Protein AF-A0A7Y5KQT6-F1 (afdb_monomer_lite)

Foldseek 3Di:
DDPPQQWDWDQDPVQKIWIDGPPCPLQIAIGNDPVRRVVRSVVLVVLVVDPFRWDWDADPVQWIKTATPVDGPLIAIDNYSVRRRVRSVVSVVVVD

Structure (mmCIF, N/CA/C/O backbone):
data_AF-A0A7Y5KQT6-F1
#
_entry.id   AF-A0A7Y5KQT6-F1
#
loop_
_atom_site.group_PDB
_atom_site.id
_atom_site.type_symbol
_atom_site.label_atom_id
_atom_site.label_alt_id
_atom_site.label_comp_id
_atom_site.label_asym_id
_atom_site.label_entity_id
_atom_site.label_seq_id
_atom_site.pdbx_PDB_ins_code
_atom_site.Cartn_x
_atom_site.Cartn_y
_atom_site.Cartn_z
_atom_site.occupancy
_atom_site.B_iso_or_equiv
_atom_site.auth_seq_id
_atom_site.auth_comp_id
_atom_site.auth_asym_id
_atom_site.auth_atom_id
_at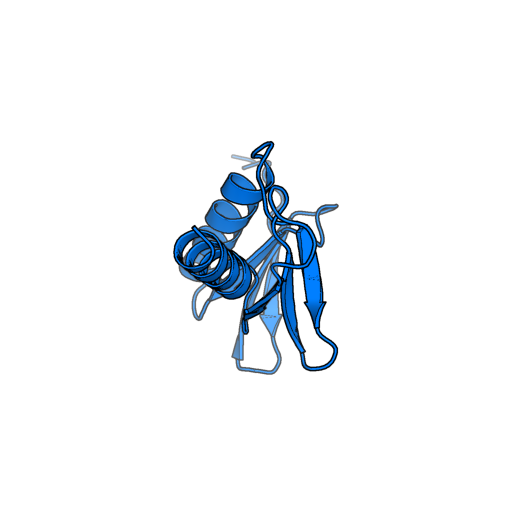om_site.pdbx_PDB_model_num
ATOM 1 N N . MET A 1 1 ? -13.341 24.251 12.909 1.00 37.94 1 MET A N 1
ATOM 2 C CA . MET A 1 1 ? -12.097 23.778 12.263 1.00 37.94 1 MET A CA 1
ATOM 3 C C . MET A 1 1 ? -12.462 22.670 11.278 1.00 37.94 1 MET A C 1
ATOM 5 O O . MET A 1 1 ? -12.803 21.586 11.722 1.00 37.94 1 MET A O 1
ATOM 9 N N . LYS A 1 2 ? -12.513 22.941 9.966 1.00 35.75 2 LYS A N 1
ATOM 10 C CA . LYS A 1 2 ? -12.758 21.906 8.944 1.00 35.75 2 LYS A CA 1
ATOM 11 C C . LYS A 1 2 ? -11.399 21.423 8.434 1.00 35.75 2 LYS A C 1
ATOM 13 O O . LYS A 1 2 ? -10.794 22.088 7.601 1.00 35.75 2 LYS A O 1
ATOM 18 N N . SER A 1 3 ? -10.887 20.314 8.961 1.00 42.34 3 SER A N 1
ATOM 19 C CA . SER A 1 3 ? -9.702 19.647 8.412 1.00 42.34 3 SER A CA 1
ATOM 20 C C . SER A 1 3 ? -10.068 19.021 7.058 1.00 42.34 3 SER A C 1
ATOM 22 O O . SER A 1 3 ? -10.595 17.917 6.966 1.00 42.34 3 SER A O 1
ATOM 24 N N . GLY A 1 4 ? -9.839 19.767 5.979 1.00 44.66 4 GLY A N 1
ATOM 25 C CA . GLY A 1 4 ? -10.221 19.422 4.606 1.00 44.66 4 GLY A CA 1
ATOM 26 C C . GLY A 1 4 ? -9.428 18.292 3.937 1.00 44.66 4 GLY A C 1
ATOM 27 O O . GLY A 1 4 ? -9.089 18.437 2.771 1.00 44.66 4 GLY A O 1
ATOM 28 N N . ARG A 1 5 ? -9.112 17.178 4.617 1.00 63.03 5 ARG A N 1
ATOM 29 C CA . ARG A 1 5 ? -8.394 16.046 3.981 1.00 63.03 5 ARG A CA 1
ATOM 30 C C . ARG A 1 5 ? -9.258 14.843 3.603 1.00 63.03 5 ARG A C 1
ATOM 32 O O . ARG A 1 5 ? -8.760 13.960 2.920 1.00 63.03 5 ARG A O 1
ATOM 39 N N . GLY A 1 6 ? -10.536 14.811 3.988 1.00 76.56 6 GLY A N 1
ATOM 40 C CA . GLY A 1 6 ? -11.514 13.858 3.437 1.00 76.56 6 GLY A CA 1
ATOM 41 C C . GLY A 1 6 ? -11.199 12.365 3.626 1.00 76.56 6 GLY A C 1
ATOM 42 O O . GLY A 1 6 ? -11.846 11.547 2.977 1.00 76.56 6 GLY A O 1
ATOM 43 N N . VAL A 1 7 ? -10.236 12.003 4.482 1.00 86.44 7 VAL A N 1
ATOM 44 C CA . VAL A 1 7 ? -9.854 10.611 4.759 1.00 86.44 7 VAL A CA 1
ATOM 45 C C . VAL A 1 7 ? -11.035 9.881 5.397 1.00 86.44 7 VAL A C 1
ATOM 47 O O . VAL A 1 7 ? -11.627 10.379 6.354 1.00 86.44 7 VAL A O 1
ATOM 50 N N . ARG A 1 8 ? -11.379 8.705 4.866 1.00 90.12 8 ARG A N 1
ATOM 51 C CA . ARG A 1 8 ? -12.414 7.826 5.429 1.00 90.12 8 ARG A CA 1
ATOM 52 C C . ARG A 1 8 ? -11.763 6.581 6.007 1.00 90.12 8 ARG A C 1
ATOM 54 O O . ARG A 1 8 ? -11.005 5.931 5.294 1.00 90.12 8 ARG A O 1
ATOM 61 N N . VAL A 1 9 ? -12.087 6.243 7.251 1.00 89.75 9 VAL A N 1
ATOM 62 C CA . VAL A 1 9 ? -11.659 4.996 7.899 1.00 89.75 9 VAL A CA 1
ATOM 63 C C . VAL A 1 9 ? -12.848 4.042 7.961 1.00 89.75 9 VAL A C 1
ATOM 65 O O . VAL A 1 9 ? -13.939 4.440 8.368 1.00 89.75 9 VAL A O 1
ATOM 68 N N . VAL A 1 10 ? -12.660 2.804 7.503 1.00 90.62 10 VAL A N 1
ATOM 69 C CA . VAL A 1 10 ? -13.712 1.781 7.415 1.00 90.62 10 VAL A CA 1
ATOM 70 C C . VAL A 1 10 ? -13.215 0.485 8.042 1.00 90.62 10 VAL A C 1
ATOM 72 O O . VAL A 1 10 ? -12.149 -0.009 7.675 1.00 90.62 10 VAL A O 1
ATOM 75 N N . ARG A 1 11 ? -14.001 -0.098 8.950 1.00 91.25 11 ARG A N 1
ATOM 76 C CA . ARG A 1 11 ? -13.720 -1.424 9.515 1.00 91.25 11 ARG A CA 1
ATOM 77 C C . ARG A 1 11 ? -13.931 -2.516 8.466 1.00 91.25 11 ARG A C 1
ATOM 79 O O . ARG A 1 11 ? -14.917 -2.475 7.738 1.00 91.25 11 ARG A O 1
ATOM 86 N N . GLN A 1 12 ? -12.972 -3.425 8.372 1.00 85.62 12 GLN A N 1
ATOM 87 C CA . GLN A 1 12 ? -12.953 -4.561 7.457 1.00 85.62 12 GLN A CA 1
ATOM 88 C C . GLN A 1 12 ? -13.431 -5.836 8.176 1.00 85.62 12 GLN A C 1
ATOM 90 O O . GLN A 1 12 ? -13.484 -5.881 9.410 1.00 85.62 12 GLN A O 1
ATOM 95 N N . ASP A 1 13 ? -13.765 -6.869 7.402 1.00 85.62 13 ASP A N 1
ATOM 96 C CA . ASP A 1 13 ? -14.295 -8.144 7.913 1.00 85.62 13 ASP A CA 1
ATOM 97 C C . ASP A 1 13 ? -13.258 -8.955 8.709 1.00 85.62 13 ASP A C 1
ATOM 99 O O . ASP A 1 13 ? -13.615 -9.746 9.578 1.00 85.62 13 ASP A O 1
ATOM 103 N N . ASP A 1 14 ? -11.968 -8.718 8.464 1.00 82.38 14 ASP A N 1
ATOM 104 C CA . ASP A 1 14 ? -10.840 -9.330 9.179 1.00 82.38 14 ASP A CA 1
ATOM 105 C C . ASP A 1 14 ? -10.516 -8.633 10.518 1.00 82.38 14 ASP A C 1
ATOM 107 O O . ASP A 1 14 ? -9.547 -8.981 11.193 1.00 82.38 14 ASP A O 1
ATOM 111 N N . GLY A 1 15 ? -11.314 -7.633 10.908 1.00 84.12 15 GLY A N 1
ATOM 112 C CA . GLY A 1 15 ? -11.111 -6.839 12.118 1.00 84.12 15 GLY A CA 1
ATOM 113 C C . GLY A 1 15 ? -10.108 -5.691 11.970 1.00 84.12 15 GLY A C 1
ATOM 114 O O . GLY A 1 15 ? -9.977 -4.901 12.910 1.00 84.12 15 GLY A O 1
ATOM 115 N N . LYS A 1 16 ? -9.445 -5.534 10.814 1.00 86.44 16 LYS A N 1
ATOM 116 C CA . LYS A 1 16 ? -8.578 -4.382 10.527 1.00 86.44 16 LYS A CA 1
ATOM 117 C C . LYS A 1 16 ? -9.411 -3.147 10.161 1.00 86.44 16 LYS A C 1
ATOM 119 O O . LYS A 1 16 ? -10.595 -3.205 9.824 1.00 86.44 16 LYS A O 1
ATOM 124 N N . LEU A 1 17 ? -8.785 -1.983 10.230 1.00 90.38 17 LEU A N 1
ATOM 125 C CA . LEU A 1 17 ? -9.303 -0.701 9.771 1.00 90.38 17 LEU A CA 1
ATOM 126 C C . LEU A 1 17 ? -8.576 -0.319 8.485 1.00 90.38 17 LEU A C 1
ATOM 128 O O . LEU A 1 17 ? -7.358 -0.432 8.418 1.00 90.38 17 LEU A O 1
ATOM 132 N N . ALA A 1 18 ? -9.315 0.152 7.482 1.00 89.88 18 ALA A N 1
ATOM 133 C CA . ALA A 1 18 ? -8.760 0.663 6.235 1.00 89.88 18 ALA A CA 1
ATOM 134 C C . ALA A 1 18 ? -9.037 2.167 6.105 1.00 89.88 18 ALA A C 1
ATOM 136 O O . ALA A 1 18 ? -10.196 2.586 6.046 1.00 89.88 18 ALA A O 1
ATOM 137 N N . ALA A 1 19 ? -7.986 2.982 6.029 1.00 91.50 19 ALA A N 1
ATOM 138 C CA . ALA A 1 19 ? -8.052 4.407 5.737 1.00 91.50 19 ALA A CA 1
ATOM 139 C C . ALA A 1 19 ? -7.894 4.647 4.229 1.00 91.50 19 ALA A C 1
ATOM 141 O O . ALA A 1 19 ? -6.979 4.121 3.602 1.00 91.50 19 ALA A O 1
ATOM 142 N N . ARG A 1 20 ? -8.779 5.453 3.635 1.00 90.75 20 ARG A N 1
ATOM 143 C CA . ARG A 1 20 ? -8.837 5.698 2.184 1.00 90.75 20 ARG A CA 1
ATOM 144 C C . ARG A 1 20 ? -8.931 7.182 1.858 1.00 90.75 20 ARG A C 1
ATOM 146 O O . ARG A 1 20 ? -9.594 7.941 2.573 1.00 90.75 20 ARG A O 1
ATOM 153 N N . LEU A 1 21 ? -8.340 7.574 0.728 1.00 86.94 21 LEU A N 1
ATOM 154 C CA . LEU A 1 21 ? -8.518 8.899 0.131 1.00 86.94 21 LEU A CA 1
ATOM 155 C C . LEU A 1 21 ? -9.595 8.866 -0.967 1.00 86.94 21 LEU A C 1
ATOM 157 O O . LEU A 1 21 ? -9.527 8.034 -1.875 1.00 86.94 21 LEU A O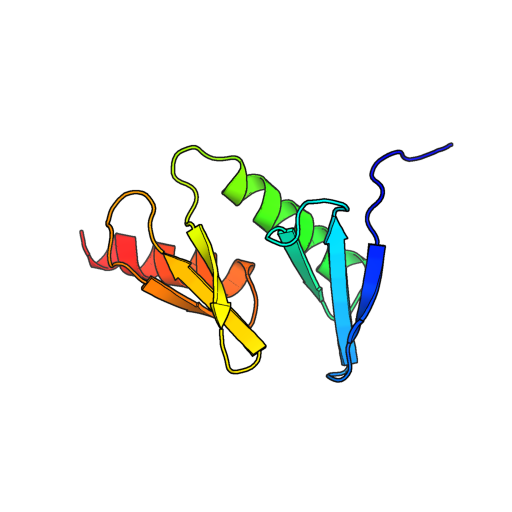 1
ATOM 161 N N . PRO A 1 22 ? -10.586 9.775 -0.936 1.00 81.62 22 PRO A N 1
ATOM 162 C CA . PRO A 1 22 ? -11.552 9.902 -2.019 1.00 81.62 22 PRO A CA 1
ATOM 163 C C . PRO A 1 22 ? -10.857 10.141 -3.367 1.00 81.62 22 PRO A C 1
ATOM 165 O O . PRO A 1 22 ? -9.998 11.013 -3.477 1.00 81.62 22 PRO A O 1
ATOM 168 N N . GLY A 1 23 ? -11.238 9.371 -4.390 1.00 82.12 23 GLY A N 1
ATOM 169 C CA . GLY A 1 23 ? -10.694 9.498 -5.749 1.00 82.12 23 GLY A CA 1
ATOM 170 C C . GLY A 1 23 ? -9.294 8.906 -5.959 1.00 82.12 23 GLY A C 1
ATOM 171 O O . GLY A 1 23 ? -8.746 9.072 -7.042 1.00 82.12 23 GLY A O 1
ATOM 172 N N . ARG A 1 24 ? -8.722 8.227 -4.954 1.00 82.94 24 ARG A N 1
ATOM 173 C CA . ARG A 1 24 ? -7.399 7.583 -5.012 1.00 82.94 24 ARG A CA 1
ATOM 174 C C . ARG A 1 24 ? -7.475 6.141 -4.486 1.00 82.94 24 ARG A C 1
ATOM 176 O O . ARG A 1 24 ? -7.054 5.893 -3.356 1.00 82.94 24 ARG A O 1
ATOM 183 N N . PRO A 1 25 ? -8.086 5.202 -5.234 1.00 81.94 25 PRO A N 1
ATOM 184 C CA . PRO A 1 25 ? -8.251 3.812 -4.796 1.00 81.94 25 PRO A CA 1
ATOM 185 C C . PRO A 1 25 ? -6.923 3.066 -4.586 1.00 81.94 25 PRO A C 1
ATOM 187 O O . PRO A 1 25 ? -6.897 2.087 -3.850 1.00 81.94 25 PRO A O 1
ATOM 190 N N . GLU A 1 26 ? -5.834 3.533 -5.199 1.00 81.12 26 GLU A N 1
ATOM 191 C CA . GLU A 1 26 ? -4.470 3.033 -5.011 1.00 81.12 26 GLU A CA 1
ATOM 192 C C . GLU A 1 26 ? -3.861 3.418 -3.648 1.00 81.12 26 GLU A C 1
ATOM 194 O O . GLU A 1 26 ? -2.898 2.801 -3.200 1.00 81.12 26 GLU A O 1
ATOM 199 N N . CYS A 1 27 ? -4.442 4.414 -2.969 1.00 85.12 27 CYS A N 1
ATOM 200 C CA . CYS A 1 27 ? -4.005 4.901 -1.664 1.00 85.12 27 CYS A CA 1
ATOM 201 C C . CYS A 1 27 ? -4.919 4.352 -0.564 1.00 85.12 27 CYS A C 1
ATOM 203 O O . CYS A 1 27 ? -5.953 4.948 -0.230 1.00 85.12 27 CYS A O 1
ATOM 205 N N . VAL A 1 28 ? -4.511 3.231 0.025 1.00 88.62 28 VAL A N 1
ATOM 206 C CA . VAL A 1 28 ? -5.171 2.629 1.186 1.00 88.62 28 VAL A CA 1
ATOM 207 C C . VAL A 1 28 ? -4.122 2.342 2.253 1.00 88.62 28 VAL A C 1
ATOM 209 O O . VAL A 1 28 ? -3.083 1.765 1.953 1.00 88.62 28 VAL A O 1
ATOM 212 N N . GLY A 1 29 ? -4.389 2.757 3.487 1.00 89.69 29 GLY A N 1
ATOM 213 C CA . GLY A 1 29 ? -3.623 2.337 4.659 1.00 89.69 29 GLY A CA 1
ATOM 214 C C . GLY A 1 29 ? -4.446 1.397 5.523 1.00 89.69 29 GLY A C 1
ATOM 215 O O . GLY A 1 29 ? -5.665 1.555 5.593 1.00 89.69 29 GLY A O 1
ATOM 216 N N . TYR A 1 30 ? -3.804 0.435 6.170 1.00 89.88 30 TYR A N 1
ATOM 217 C CA . TYR A 1 30 ? -4.424 -0.539 7.051 1.00 89.88 30 TYR A CA 1
ATOM 218 C C . TYR A 1 30 ? -3.876 -0.395 8.477 1.00 89.88 30 TYR A C 1
ATOM 220 O O . TYR A 1 30 ? -2.836 0.197 8.742 1.00 89.88 30 TYR A O 1
ATOM 228 N N . GLY A 1 31 ? -4.623 -0.874 9.457 1.00 89.81 31 GLY A N 1
ATOM 229 C CA . GLY A 1 31 ? -4.190 -0.797 10.845 1.00 89.81 31 GLY A CA 1
ATOM 230 C C . GLY A 1 31 ? -5.187 -1.448 11.773 1.00 89.81 31 GLY A C 1
ATOM 231 O O . GLY A 1 31 ? -6.313 -1.742 11.383 1.00 89.81 31 GLY A O 1
ATOM 232 N N . THR A 1 32 ? -4.790 -1.677 13.016 1.00 92.62 32 THR A N 1
ATOM 233 C CA . THR A 1 32 ? -5.723 -2.113 14.065 1.00 92.62 32 THR A CA 1
ATOM 234 C C . THR A 1 32 ? -6.378 -0.923 14.761 1.00 92.62 32 THR A C 1
ATOM 236 O O . THR A 1 32 ? -7.453 -1.048 15.347 1.00 92.62 32 THR A O 1
ATOM 239 N N . THR A 1 33 ? -5.768 0.258 14.630 1.00 92.88 33 THR A N 1
ATOM 240 C CA . THR A 1 33 ? -6.295 1.542 15.097 1.00 92.88 33 THR A CA 1
ATOM 241 C C . THR A 1 33 ? -6.440 2.548 13.953 1.00 92.88 33 THR A C 1
ATOM 243 O O . THR A 1 33 ? -5.789 2.434 12.912 1.00 92.88 33 THR A O 1
ATOM 246 N N . ASP A 1 34 ? -7.277 3.570 14.153 1.00 90.19 34 ASP A N 1
ATOM 247 C CA . ASP A 1 34 ? -7.442 4.659 13.180 1.00 90.19 34 ASP A CA 1
ATOM 248 C C . ASP A 1 34 ? -6.105 5.364 12.903 1.00 90.19 34 ASP A C 1
ATOM 250 O O . ASP A 1 34 ? -5.817 5.738 11.767 1.00 90.19 34 ASP A O 1
ATOM 254 N N . VAL A 1 35 ? -5.276 5.533 13.941 1.00 90.50 35 VAL A N 1
ATOM 255 C CA . VAL A 1 35 ? -3.966 6.195 13.847 1.00 90.50 35 VAL A CA 1
ATOM 256 C C . VAL A 1 35 ? -3.020 5.398 12.957 1.00 90.50 35 VAL A C 1
ATOM 258 O O . VAL A 1 35 ? -2.394 5.984 12.078 1.00 90.50 35 VAL A O 1
ATOM 261 N N . GLU A 1 36 ? -2.950 4.081 13.145 1.00 91.19 36 GLU A N 1
ATOM 262 C CA . GLU A 1 36 ? -2.133 3.192 12.313 1.00 91.19 36 GLU A CA 1
ATOM 263 C C . GLU A 1 36 ? -2.591 3.216 10.855 1.00 91.19 36 GLU A C 1
ATOM 265 O O . GLU A 1 36 ? -1.783 3.482 9.969 1.00 91.19 36 GLU A O 1
ATOM 270 N N . ALA A 1 37 ? -3.896 3.049 10.612 1.00 90.00 37 ALA A N 1
ATOM 271 C CA . ALA A 1 37 ? -4.444 3.037 9.259 1.00 90.00 37 ALA A CA 1
ATOM 272 C C . ALA A 1 37 ? -4.192 4.360 8.523 1.00 90.00 37 ALA A C 1
ATOM 274 O O . ALA A 1 37 ? -3.821 4.375 7.349 1.00 90.00 37 ALA A O 1
ATOM 275 N N . ILE A 1 38 ? -4.355 5.493 9.211 1.00 90.50 38 ILE A N 1
ATOM 276 C CA . ILE A 1 38 ? -4.076 6.814 8.642 1.00 90.50 38 ILE A CA 1
ATOM 277 C C . ILE A 1 38 ? -2.571 7.009 8.414 1.00 90.50 38 ILE A C 1
ATOM 279 O O . ILE A 1 38 ? -2.188 7.553 7.378 1.00 90.50 38 ILE A O 1
ATOM 283 N N . ALA A 1 39 ? -1.718 6.583 9.347 1.00 88.94 39 ALA A N 1
ATOM 284 C CA . ALA A 1 39 ? -0.270 6.679 9.191 1.00 88.94 39 ALA A CA 1
ATOM 285 C C . ALA A 1 39 ? 0.214 5.873 7.975 1.00 88.94 39 ALA A C 1
ATOM 287 O O . ALA A 1 39 ? 0.953 6.413 7.149 1.00 88.94 39 ALA A O 1
ATOM 288 N N . GLU A 1 40 ? -0.268 4.637 7.806 1.00 89.44 40 GLU A N 1
ATOM 289 C CA . GLU A 1 40 ? 0.053 3.816 6.635 1.00 89.44 40 GLU A CA 1
ATOM 290 C C . GLU A 1 40 ? -0.448 4.473 5.339 1.00 89.44 40 GLU A C 1
ATOM 292 O O . GLU A 1 40 ? 0.295 4.554 4.363 1.00 89.44 40 GLU A O 1
ATOM 297 N N . LEU A 1 41 ? -1.660 5.042 5.336 1.00 90.69 41 LEU A N 1
ATOM 298 C CA . LEU A 1 41 ? -2.213 5.744 4.171 1.00 90.69 41 LEU A CA 1
ATOM 299 C C . LEU A 1 41 ? -1.304 6.892 3.710 1.00 90.69 41 LEU A C 1
ATOM 301 O O . LEU A 1 41 ? -1.085 7.073 2.509 1.00 90.69 41 LEU A O 1
ATOM 305 N N . PHE A 1 42 ? -0.789 7.691 4.648 1.00 89.06 42 PHE A N 1
ATOM 306 C CA . PHE A 1 42 ? 0.123 8.783 4.315 1.00 89.06 42 PHE A CA 1
ATOM 307 C C . PHE A 1 42 ? 1.484 8.277 3.835 1.00 89.06 42 PHE A C 1
ATOM 309 O O . PHE A 1 42 ? 2.036 8.878 2.912 1.00 89.06 42 PHE A O 1
ATOM 316 N N . ALA A 1 43 ? 2.000 7.183 4.400 1.00 86.94 43 ALA A N 1
ATOM 317 C CA . ALA A 1 43 ? 3.236 6.563 3.930 1.00 86.94 43 ALA A CA 1
ATOM 318 C C . ALA A 1 43 ? 3.094 6.082 2.476 1.00 86.94 43 ALA A C 1
ATOM 320 O O . ALA A 1 43 ? 3.865 6.500 1.616 1.00 86.94 43 ALA A O 1
ATOM 321 N N . VAL A 1 44 ? 2.041 5.313 2.174 1.00 87.62 44 VAL A N 1
ATOM 322 C CA . VAL A 1 44 ? 1.749 4.815 0.817 1.00 87.62 44 VAL A CA 1
ATOM 323 C C . VAL A 1 44 ? 1.594 5.965 -0.174 1.00 87.62 44 VAL A C 1
ATOM 325 O O . VAL A 1 44 ? 2.214 5.955 -1.233 1.00 87.62 44 VAL A O 1
ATOM 328 N N . ARG A 1 45 ? 0.804 6.992 0.164 1.00 87.25 45 ARG A N 1
ATOM 329 C CA . ARG A 1 45 ? 0.630 8.153 -0.719 1.00 87.25 45 ARG A CA 1
ATOM 330 C C . ARG A 1 45 ? 1.958 8.853 -1.006 1.00 87.25 45 ARG A C 1
ATOM 332 O O . ARG A 1 45 ? 2.204 9.202 -2.152 1.00 87.25 45 ARG A O 1
ATOM 339 N N . THR A 1 46 ? 2.772 9.082 0.024 1.00 86.94 46 THR A N 1
ATOM 340 C CA . THR A 1 46 ? 4.060 9.780 -0.123 1.00 86.94 46 THR A CA 1
ATOM 341 C C . THR A 1 46 ? 4.969 9.033 -1.096 1.00 86.94 46 THR A C 1
ATOM 343 O O . THR A 1 46 ? 5.566 9.652 -1.970 1.00 86.94 46 THR A O 1
ATOM 346 N N . GLU A 1 47 ? 5.010 7.703 -1.001 1.00 85.38 47 GLU A N 1
ATOM 347 C CA . GLU A 1 47 ? 5.746 6.863 -1.948 1.00 85.38 47 GLU A CA 1
ATOM 348 C C . GLU A 1 47 ? 5.191 6.987 -3.372 1.00 85.38 47 GLU A C 1
ATOM 350 O O . GLU A 1 47 ? 5.959 7.172 -4.314 1.00 85.38 47 GLU A O 1
ATOM 355 N N . LEU A 1 48 ? 3.863 6.933 -3.534 1.00 85.75 48 LEU A N 1
ATOM 356 C CA . LEU A 1 48 ? 3.195 7.002 -4.839 1.00 85.75 48 LEU A CA 1
ATOM 357 C C . LEU A 1 48 ? 3.317 8.355 -5.547 1.00 85.75 48 LEU A C 1
ATOM 359 O O . LEU A 1 48 ? 3.157 8.431 -6.763 1.00 85.75 48 LEU A O 1
ATOM 363 N N . GLU A 1 49 ? 3.587 9.425 -4.807 1.00 86.69 49 GLU A N 1
ATOM 364 C CA . GLU A 1 49 ? 3.829 10.749 -5.383 1.00 86.69 49 GLU A CA 1
ATOM 365 C C . GLU A 1 49 ? 5.214 10.859 -6.045 1.00 86.69 49 GLU A C 1
ATOM 367 O O . GLU A 1 49 ? 5.457 11.797 -6.806 1.00 86.69 49 GLU A O 1
ATOM 372 N N . GLY A 1 50 ? 6.116 9.901 -5.805 1.00 86.25 50 GLY A N 1
ATOM 373 C CA . GLY A 1 50 ? 7.435 9.859 -6.430 1.00 86.25 50 GLY A CA 1
ATOM 374 C C . GLY A 1 50 ? 7.409 9.427 -7.903 1.00 86.25 50 GLY A C 1
ATOM 375 O O . GLY A 1 50 ? 6.670 8.531 -8.295 1.00 86.25 50 GLY A O 1
ATOM 376 N N . HIS A 1 51 ? 8.297 9.998 -8.727 1.00 81.38 51 HIS A N 1
ATOM 377 C CA . HIS A 1 51 ? 8.476 9.584 -10.132 1.00 81.38 51 HIS A CA 1
ATOM 378 C C . HIS A 1 51 ? 8.873 8.107 -10.291 1.00 81.38 51 HIS A C 1
ATOM 380 O O . HIS A 1 51 ? 8.538 7.479 -11.291 1.00 81.38 51 HIS A O 1
ATOM 386 N N . ASP A 1 52 ? 9.569 7.560 -9.295 1.00 87.50 52 ASP A N 1
ATOM 387 C CA . ASP A 1 52 ? 10.016 6.166 -9.238 1.00 87.50 52 ASP A CA 1
ATOM 388 C C . ASP A 1 52 ? 9.107 5.291 -8.358 1.00 87.50 52 ASP A C 1
ATOM 390 O O . ASP A 1 52 ? 9.541 4.253 -7.841 1.00 87.50 52 ASP A O 1
ATOM 394 N N . ALA A 1 53 ? 7.873 5.734 -8.113 1.00 88.31 53 ALA A N 1
ATOM 395 C CA . ALA A 1 53 ? 6.908 4.994 -7.320 1.00 88.31 53 ALA A CA 1
ATOM 396 C C . ALA A 1 53 ? 6.578 3.644 -7.966 1.00 88.31 53 ALA A C 1
ATOM 398 O O . ALA A 1 53 ? 6.310 3.590 -9.169 1.00 88.31 53 ALA A O 1
ATOM 399 N N . PRO A 1 54 ? 6.528 2.545 -7.198 1.00 92.56 54 PRO A N 1
ATOM 400 C CA . PRO A 1 54 ? 6.030 1.295 -7.737 1.00 92.56 54 PRO A CA 1
ATOM 401 C C . PRO A 1 54 ? 4.548 1.416 -8.109 1.00 92.56 54 PRO A C 1
ATOM 403 O O . PRO A 1 54 ? 3.758 2.085 -7.440 1.00 92.56 54 PRO A O 1
ATOM 406 N N . ARG A 1 55 ? 4.158 0.726 -9.177 1.00 91.31 55 ARG A N 1
ATOM 407 C CA . ARG A 1 55 ? 2.765 0.631 -9.613 1.00 91.31 55 ARG A CA 1
ATOM 408 C C . ARG A 1 55 ? 2.052 -0.405 -8.755 1.00 91.31 55 ARG A C 1
ATOM 410 O O . ARG A 1 55 ? 2.488 -1.553 -8.689 1.00 91.31 55 ARG A O 1
ATOM 417 N N . LEU A 1 56 ? 0.960 0.002 -8.116 1.00 92.81 56 LEU A N 1
ATOM 418 C CA . LEU A 1 56 ? 0.145 -0.865 -7.271 1.00 92.81 56 LEU A CA 1
ATOM 419 C C . LEU A 1 56 ? -1.093 -1.374 -8.001 1.00 92.81 56 LEU A C 1
ATOM 421 O O . LEU A 1 56 ? -1.748 -0.635 -8.737 1.00 92.81 56 LEU A O 1
ATOM 425 N N . ARG A 1 57 ? -1.450 -2.629 -7.730 1.00 92.62 57 ARG A N 1
ATOM 426 C CA . ARG A 1 57 ? -2.734 -3.220 -8.117 1.00 92.62 57 ARG A CA 1
ATOM 427 C C . ARG A 1 57 ? -3.213 -4.219 -7.055 1.00 92.62 57 ARG A C 1
ATOM 429 O O . ARG A 1 57 ? -2.369 -4.886 -6.452 1.00 92.62 57 ARG A O 1
ATOM 436 N N . PRO A 1 58 ? -4.530 -4.374 -6.848 1.00 91.69 58 PRO A N 1
ATOM 437 C CA . PRO A 1 58 ? -5.063 -5.445 -6.009 1.00 91.69 58 PRO A CA 1
ATOM 438 C C . PRO A 1 58 ? -4.651 -6.836 -6.520 1.00 91.69 58 PRO A C 1
ATOM 440 O O . PRO A 1 58 ? -4.504 -7.041 -7.729 1.00 91.69 58 PRO A O 1
ATOM 443 N N . ALA A 1 59 ? -4.461 -7.784 -5.603 1.00 90.56 59 ALA A N 1
ATOM 444 C CA . ALA A 1 59 ? -4.298 -9.207 -5.892 1.00 90.56 59 ALA A CA 1
ATOM 445 C C . ALA A 1 59 ? -5.641 -9.947 -5.769 1.00 90.56 59 ALA A C 1
ATOM 447 O O . ALA A 1 59 ? -6.533 -9.509 -5.042 1.00 90.56 59 ALA A O 1
ATOM 448 N N . ASP A 1 60 ? -5.770 -11.087 -6.451 1.00 92.50 60 ASP A N 1
ATOM 449 C CA . ASP A 1 60 ? -7.026 -11.855 -6.513 1.00 92.50 60 ASP A CA 1
ATOM 450 C C . ASP A 1 60 ? -7.449 -12.457 -5.162 1.00 92.50 60 ASP A C 1
ATOM 452 O O . ASP A 1 60 ? -8.606 -12.812 -4.962 1.00 92.50 60 ASP A O 1
ATOM 456 N N . ASP A 1 61 ? -6.521 -12.554 -4.215 1.00 90.00 61 ASP A N 1
ATOM 457 C CA . ASP A 1 61 ? -6.708 -13.156 -2.897 1.00 90.00 61 ASP A CA 1
ATOM 458 C C . ASP A 1 61 ? -6.730 -12.127 -1.757 1.00 90.00 61 ASP A C 1
ATOM 460 O O . ASP A 1 61 ? -6.462 -12.452 -0.602 1.00 90.00 61 ASP A O 1
ATOM 464 N N . GLY A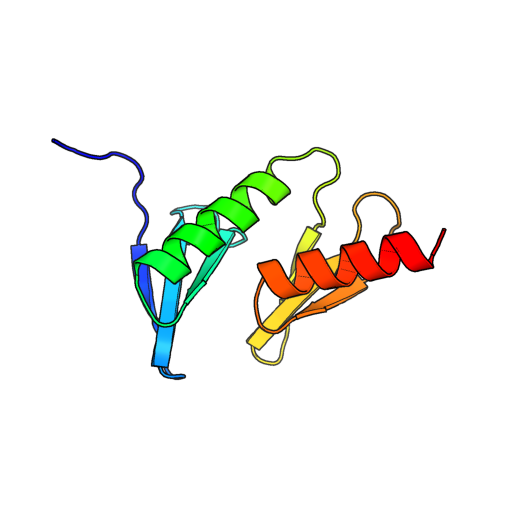 1 62 ? -7.047 -10.872 -2.083 1.00 83.94 62 GLY A N 1
ATOM 465 C CA . GLY A 1 62 ? -7.210 -9.800 -1.101 1.00 83.94 62 GLY A CA 1
ATOM 466 C C . GLY A 1 62 ? -5.914 -9.094 -0.690 1.00 83.94 62 GLY A C 1
ATOM 467 O O . GLY A 1 62 ? -5.974 -8.188 0.136 1.00 83.94 62 GLY A O 1
ATOM 468 N N . GLY A 1 63 ? -4.766 -9.464 -1.269 1.00 90.56 63 GLY A N 1
ATOM 469 C CA . GLY A 1 63 ? -3.496 -8.751 -1.097 1.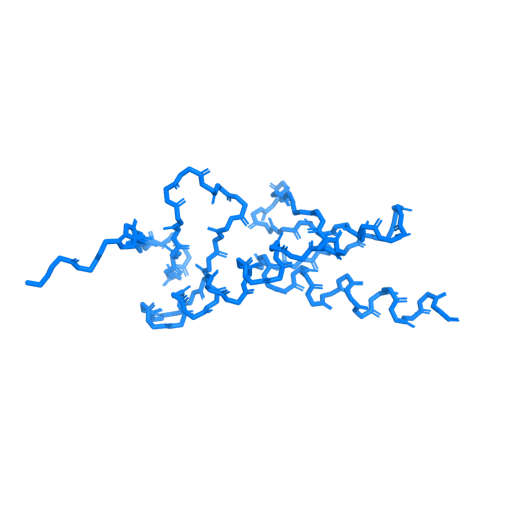00 90.56 63 GLY A CA 1
ATOM 470 C C . GLY A 1 63 ? -3.255 -7.644 -2.132 1.00 90.56 63 GLY A C 1
ATOM 471 O O . GLY A 1 63 ? -4.156 -7.214 -2.856 1.00 90.56 63 GLY A O 1
ATOM 472 N N . TRP A 1 64 ? -1.995 -7.219 -2.242 1.00 93.94 64 TRP A N 1
ATOM 473 C CA . TRP A 1 64 ? -1.537 -6.220 -3.209 1.00 93.94 64 TRP A CA 1
ATOM 474 C C . TRP A 1 64 ? -0.291 -6.682 -3.956 1.00 93.94 64 TRP A C 1
ATOM 476 O O . TRP A 1 64 ? 0.644 -7.225 -3.368 1.00 93.94 64 TRP A O 1
ATOM 486 N N . TRP A 1 65 ? -0.267 -6.413 -5.258 1.00 96.62 65 TRP A N 1
ATOM 487 C CA . TRP A 1 65 ? 0.926 -6.507 -6.091 1.00 96.62 65 TRP A CA 1
ATOM 488 C C . TRP A 1 65 ? 1.534 -5.120 -6.281 1.00 96.62 65 TRP A C 1
ATOM 490 O O . TRP A 1 65 ? 0.825 -4.167 -6.611 1.00 96.62 65 TRP A O 1
ATOM 500 N N . ALA A 1 66 ? 2.853 -5.034 -6.137 1.00 95.81 66 ALA A N 1
ATOM 501 C CA . ALA A 1 66 ? 3.652 -3.870 -6.489 1.00 95.81 66 ALA A CA 1
ATOM 502 C C . ALA A 1 66 ? 4.631 -4.234 -7.608 1.00 95.81 66 ALA A C 1
ATOM 504 O O . ALA A 1 66 ? 5.294 -5.269 -7.536 1.00 95.81 66 ALA A O 1
ATOM 505 N N . GLU A 1 67 ? 4.732 -3.384 -8.628 1.00 95.88 67 GLU A N 1
ATOM 506 C CA . GLU A 1 67 ? 5.708 -3.498 -9.714 1.00 95.88 67 GLU A CA 1
ATOM 507 C C . GLU A 1 67 ? 6.655 -2.297 -9.704 1.00 95.88 67 GLU A C 1
ATOM 509 O O . GLU A 1 67 ? 6.205 -1.154 -9.629 1.00 95.88 67 GLU A O 1
ATOM 514 N N . SER A 1 68 ? 7.957 -2.541 -9.836 1.00 94.50 68 SER A N 1
ATOM 515 C CA . SER A 1 68 ? 8.952 -1.480 -9.998 1.00 94.50 68 SER A CA 1
ATOM 516 C C . SER A 1 68 ? 8.626 -0.553 -11.177 1.00 94.50 68 SER A C 1
ATOM 518 O O . SER A 1 68 ? 8.293 -0.999 -12.280 1.00 94.50 68 SER A O 1
ATOM 520 N N . ALA A 1 69 ? 8.787 0.758 -10.979 1.00 91.44 69 ALA A N 1
ATOM 521 C CA . ALA A 1 69 ? 8.805 1.714 -12.088 1.00 91.44 69 ALA A CA 1
ATOM 522 C C . ALA A 1 69 ? 10.111 1.652 -12.894 1.00 91.44 69 ALA A C 1
ATOM 524 O O . ALA A 1 69 ? 10.104 1.914 -14.095 1.00 91.44 69 ALA A O 1
ATOM 525 N N . ARG A 1 70 ? 11.223 1.289 -12.244 1.00 91.06 70 ARG A N 1
ATOM 526 C CA . ARG A 1 70 ? 12.564 1.272 -12.846 1.00 91.06 70 ARG A CA 1
ATOM 527 C C . ARG A 1 70 ? 12.855 -0.016 -13.607 1.00 91.06 70 ARG A C 1
ATOM 529 O O . ARG A 1 70 ? 13.580 0.008 -14.597 1.00 91.06 70 ARG A O 1
ATOM 536 N N . HIS A 1 71 ? 12.289 -1.131 -13.153 1.00 92.12 71 HIS A N 1
ATOM 537 C CA . HIS A 1 71 ? 12.574 -2.464 -13.675 1.00 92.12 71 HIS A CA 1
ATOM 538 C C . HIS A 1 71 ? 11.270 -3.230 -13.947 1.00 92.12 71 HIS A C 1
ATOM 540 O O . HIS A 1 71 ? 10.814 -3.983 -13.081 1.00 92.12 71 HIS A O 1
ATOM 546 N N . PRO A 1 72 ? 10.653 -3.051 -15.133 1.00 88.75 72 PRO A N 1
ATOM 547 C CA . PRO A 1 72 ? 9.436 -3.769 -15.504 1.00 88.75 72 PRO A CA 1
ATOM 548 C C . PRO A 1 72 ? 9.607 -5.284 -15.341 1.00 88.75 72 PRO A C 1
ATOM 550 O O . PRO A 1 72 ? 10.600 -5.856 -15.789 1.00 88.75 72 PRO A O 1
ATOM 553 N N . GLY A 1 73 ? 8.657 -5.924 -14.662 1.00 89.81 73 GLY A N 1
ATOM 554 C CA . GLY A 1 73 ? 8.749 -7.338 -14.275 1.00 89.81 73 GLY A CA 1
ATOM 555 C C . GLY A 1 73 ? 9.359 -7.611 -12.890 1.00 89.81 73 GLY A C 1
ATOM 556 O O . GLY A 1 73 ? 9.221 -8.728 -12.396 1.00 89.81 73 GLY A O 1
ATOM 557 N N . CYS A 1 74 ? 9.950 -6.617 -12.209 1.00 94.69 74 CYS A N 1
ATOM 558 C CA . CYS A 1 74 ? 10.211 -6.717 -10.767 1.00 94.69 74 CYS A CA 1
ATOM 559 C C . CYS A 1 74 ? 8.879 -6.562 -10.033 1.00 94.69 74 CYS A C 1
ATOM 561 O O . CYS A 1 74 ? 8.421 -5.437 -9.817 1.00 94.69 74 CYS A O 1
ATOM 563 N N . THR A 1 75 ? 8.240 -7.673 -9.680 1.00 96.25 75 THR A N 1
ATOM 564 C CA . THR A 1 75 ? 6.963 -7.658 -8.963 1.00 96.25 75 THR A CA 1
ATOM 565 C C . THR A 1 75 ? 7.070 -8.367 -7.630 1.00 96.25 75 THR A C 1
ATOM 567 O O . THR A 1 75 ? 7.601 -9.474 -7.562 1.00 96.25 75 THR A O 1
ATOM 570 N N . ALA A 1 76 ? 6.476 -7.786 -6.594 1.00 96.94 76 ALA A N 1
ATOM 571 C CA . ALA A 1 76 ? 6.336 -8.433 -5.299 1.00 96.94 76 ALA A CA 1
ATOM 572 C C . ALA A 1 76 ? 4.911 -8.289 -4.760 1.00 96.94 76 ALA A C 1
ATOM 574 O O . ALA A 1 76 ? 4.180 -7.367 -5.128 1.00 96.94 76 ALA A O 1
ATOM 575 N N . ARG A 1 77 ? 4.530 -9.219 -3.884 1.00 96.75 77 ARG A N 1
ATOM 576 C CA . ARG A 1 77 ? 3.216 -9.274 -3.244 1.00 96.75 77 ARG A CA 1
ATOM 577 C C . ARG A 1 77 ? 3.339 -8.990 -1.750 1.00 96.75 77 ARG A C 1
ATOM 579 O O . ARG A 1 77 ? 4.295 -9.442 -1.122 1.00 96.75 77 ARG A O 1
ATOM 586 N N . GLY A 1 78 ? 2.363 -8.274 -1.205 1.00 94.69 78 GLY A N 1
ATOM 587 C CA . GLY A 1 78 ? 2.169 -8.039 0.228 1.00 94.69 78 GLY A CA 1
ATOM 588 C C . GLY A 1 78 ? 0.699 -8.196 0.611 1.00 94.69 78 GLY A C 1
ATOM 589 O O . GLY A 1 78 ? -0.165 -8.248 -0.269 1.00 94.69 78 GLY A O 1
ATOM 590 N N . GLU A 1 79 ? 0.402 -8.303 1.905 1.00 91.50 79 GLU A N 1
ATOM 591 C CA . GLU A 1 79 ? -0.986 -8.270 2.384 1.00 91.50 79 GLU A CA 1
ATOM 592 C C . GLU A 1 79 ? -1.550 -6.851 2.287 1.00 91.50 79 GLU A C 1
ATOM 594 O O . GLU A 1 79 ? -2.715 -6.664 1.939 1.00 91.50 79 GLU A O 1
ATOM 599 N N . THR A 1 80 ? -0.707 -5.843 2.522 1.00 89.12 80 THR A N 1
A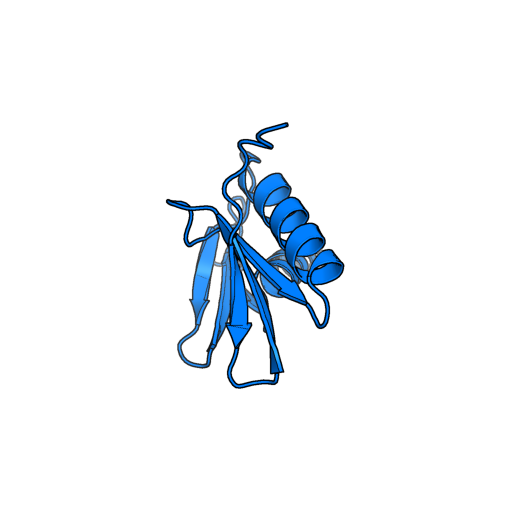TOM 600 C CA . THR A 1 80 ? -1.065 -4.426 2.386 1.00 89.12 80 THR A CA 1
ATOM 601 C C . THR A 1 80 ? -0.306 -3.747 1.237 1.00 89.12 80 THR A C 1
ATOM 603 O O . THR A 1 80 ? 0.727 -4.253 0.778 1.00 89.12 80 THR A O 1
ATOM 606 N N . PRO A 1 81 ? -0.769 -2.573 0.763 1.00 89.88 81 PRO A N 1
ATOM 607 C CA . PRO A 1 81 ? -0.022 -1.747 -0.176 1.00 89.88 81 PRO A CA 1
ATOM 608 C C . PRO A 1 81 ? 1.396 -1.432 0.303 1.00 89.88 81 PRO A C 1
ATOM 610 O O . PRO A 1 81 ? 2.338 -1.576 -0.473 1.00 89.88 81 PRO A O 1
ATOM 613 N N . ALA A 1 82 ? 1.573 -1.039 1.572 1.00 88.69 82 ALA A N 1
ATOM 614 C CA . ALA A 1 82 ? 2.890 -0.692 2.101 1.00 88.69 82 ALA A CA 1
ATOM 615 C C . ALA A 1 82 ? 3.827 -1.905 2.128 1.00 88.69 82 ALA A C 1
ATOM 617 O O . ALA A 1 82 ? 4.996 -1.792 1.754 1.00 88.69 82 ALA A O 1
ATOM 618 N N . GLU A 1 83 ? 3.316 -3.081 2.502 1.00 92.62 83 GLU A N 1
ATOM 619 C CA . GLU A 1 83 ? 4.090 -4.320 2.450 1.00 92.62 83 GLU A CA 1
ATOM 620 C C . GLU A 1 83 ? 4.509 -4.680 1.026 1.00 92.62 83 GLU A C 1
ATOM 622 O O . GLU A 1 83 ? 5.663 -5.054 0.809 1.00 92.62 83 GLU A O 1
ATOM 627 N N . ALA A 1 84 ? 3.606 -4.534 0.051 1.00 94.56 84 ALA A N 1
ATOM 628 C CA . ALA A 1 84 ? 3.908 -4.789 -1.352 1.00 94.56 84 ALA A CA 1
ATOM 629 C C . ALA A 1 84 ? 4.990 -3.823 -1.874 1.00 94.56 84 ALA A C 1
ATOM 631 O O . ALA A 1 84 ? 5.959 -4.271 -2.491 1.00 94.56 84 ALA A O 1
ATOM 632 N N . ILE A 1 85 ? 4.885 -2.522 -1.556 1.00 94.38 85 ILE A N 1
ATOM 633 C CA . ILE A 1 85 ? 5.909 -1.503 -1.859 1.00 94.38 85 ILE A CA 1
ATOM 634 C C . ILE A 1 85 ? 7.257 -1.903 -1.248 1.00 94.38 85 ILE A C 1
ATOM 636 O O . ILE A 1 85 ? 8.270 -1.975 -1.945 1.00 94.38 85 ILE A O 1
ATOM 640 N N . ALA A 1 86 ? 7.287 -2.210 0.049 1.00 93.38 86 ALA A N 1
ATOM 641 C CA . ALA A 1 86 ? 8.520 -2.580 0.733 1.00 93.38 86 ALA A CA 1
ATOM 642 C C . ALA A 1 86 ? 9.126 -3.873 0.155 1.00 93.38 86 ALA A C 1
ATOM 644 O O . ALA A 1 86 ? 10.346 -3.991 0.027 1.00 93.38 86 ALA A O 1
ATOM 645 N N . ALA A 1 87 ? 8.290 -4.844 -0.219 1.00 95.56 87 ALA A N 1
ATOM 646 C CA . ALA A 1 87 ? 8.730 -6.099 -0.815 1.00 95.56 87 ALA A CA 1
ATOM 647 C C . ALA A 1 87 ? 9.347 -5.900 -2.205 1.00 95.56 87 ALA A C 1
ATOM 649 O O . ALA A 1 87 ? 10.391 -6.497 -2.481 1.00 95.56 87 ALA A O 1
ATOM 650 N N . VAL A 1 88 ? 8.762 -5.044 -3.053 1.00 96.56 88 VAL A N 1
ATOM 651 C CA . VAL A 1 88 ? 9.323 -4.782 -4.386 1.00 96.56 88 VAL A CA 1
ATOM 652 C C . VAL A 1 88 ? 10.625 -3.992 -4.292 1.00 96.56 88 VAL A C 1
ATOM 654 O O . VAL A 1 88 ? 11.563 -4.325 -5.003 1.00 96.56 88 VAL A O 1
ATOM 657 N N . ARG A 1 89 ? 10.766 -3.056 -3.342 1.00 94.38 89 ARG A N 1
ATOM 658 C CA . ARG A 1 89 ? 12.044 -2.358 -3.085 1.00 94.38 89 ARG A CA 1
ATOM 659 C C . ARG A 1 89 ? 13.160 -3.319 -2.675 1.00 94.38 89 ARG A C 1
ATOM 661 O O . ARG A 1 89 ? 14.232 -3.306 -3.270 1.00 94.38 89 ARG A O 1
ATOM 668 N N . ARG A 1 90 ? 12.881 -4.242 -1.746 1.00 94.81 90 ARG A N 1
ATOM 669 C CA . ARG A 1 90 ? 13.834 -5.310 -1.380 1.00 94.81 90 ARG A CA 1
ATOM 670 C C . ARG A 1 90 ? 14.172 -6.234 -2.551 1.00 94.81 90 ARG A C 1
ATOM 672 O O . ARG A 1 90 ? 15.203 -6.904 -2.545 1.00 94.81 90 ARG A O 1
ATOM 679 N N . MET A 1 91 ? 13.270 -6.374 -3.519 1.00 94.81 91 MET A N 1
ATOM 680 C CA . MET A 1 91 ? 13.524 -7.153 -4.726 1.00 94.81 91 MET A CA 1
ATOM 681 C C . MET A 1 91 ? 14.369 -6.364 -5.734 1.00 94.81 91 MET A C 1
ATOM 683 O O . MET A 1 91 ? 15.335 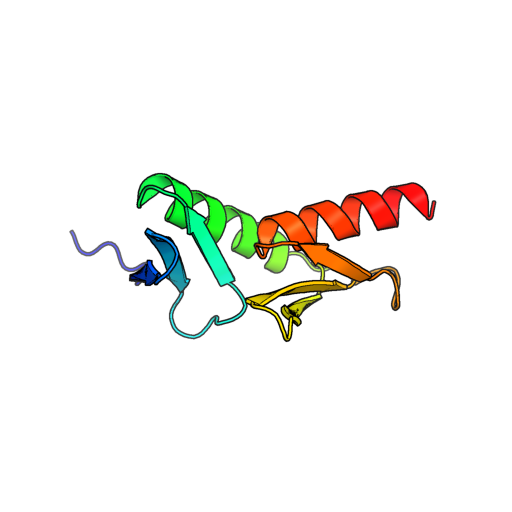-6.924 -6.237 1.00 94.81 91 MET A O 1
ATOM 687 N N . GLU A 1 92 ? 14.081 -5.076 -5.951 1.00 92.75 92 GLU A N 1
ATOM 688 C CA . GLU A 1 92 ? 14.902 -4.155 -6.753 1.00 92.75 92 GLU A CA 1
ATOM 689 C C . GLU A 1 92 ? 16.351 -4.115 -6.250 1.00 92.75 92 GLU A C 1
ATOM 691 O O . GLU A 1 92 ? 17.279 -4.249 -7.040 1.00 92.75 92 GLU A O 1
ATOM 696 N N . GLU A 1 93 ? 16.550 -3.993 -4.933 1.00 93.00 93 GLU A N 1
ATOM 697 C CA . GLU A 1 93 ? 17.879 -3.975 -4.309 1.00 93.00 93 GLU A CA 1
ATOM 698 C C . GLU A 1 93 ? 18.661 -5.272 -4.538 1.00 93.00 93 GLU A C 1
ATOM 700 O O . GLU A 1 93 ? 19.863 -5.218 -4.771 1.00 93.00 93 GLU A O 1
ATOM 705 N N . ARG A 1 94 ? 17.989 -6.432 -4.497 1.00 91.19 94 ARG A N 1
ATOM 706 C CA . ARG A 1 94 ? 18.610 -7.741 -4.773 1.00 91.19 94 ARG A CA 1
ATOM 707 C C . ARG A 1 94 ? 18.880 -7.983 -6.252 1.00 91.19 94 ARG A C 1
ATOM 709 O O . ARG A 1 94 ? 19.654 -8.876 -6.578 1.00 91.19 94 ARG A O 1
ATOM 716 N N . TRP A 1 95 ? 18.191 -7.262 -7.131 1.00 82.19 95 TRP A N 1
ATOM 717 C CA . TRP A 1 95 ? 18.393 -7.385 -8.569 1.00 82.19 95 TRP A CA 1
ATOM 718 C C . TRP A 1 95 ? 19.657 -6.648 -9.042 1.00 82.19 95 TRP A C 1
ATOM 720 O O . TRP A 1 95 ? 20.154 -6.940 -10.129 1.00 82.19 95 TRP A O 1
ATOM 730 N N . ARG A 1 96 ? 20.158 -5.706 -8.235 1.00 79.94 96 ARG A N 1
ATOM 731 C CA . ARG A 1 96 ? 21.385 -4.938 -8.471 1.00 79.94 96 ARG A CA 1
ATOM 732 C C . ARG A 1 96 ? 22.646 -5.765 -8.233 1.00 79.94 96 ARG A C 1
ATOM 734 O O . ARG A 1 96 ? 23.610 -5.534 -8.996 1.00 79.94 96 ARG A O 1
#

pLDDT: mean 87.38, std 11.06, range [35.75, 96.94]

Secondary structure (DSSP, 8-state):
---TT--EEEE-TTS-EEEEETTEEEEEEEESSHHHHHHHHHHHHHHHTSTTPPEEEE-TTS-EEEE-SSSTT-EEEESSHHHHHHHHHHHHHHH-

Sequence (96 aa):
MKSGRGVRVVRQDDGKLAARLPGRPECVGYGTTDVEAIAELFAVRTELEGHDAPRLRPADDGGWWAESARHPGCTARGETPAEAIAAVRRMEERWR

Radius of gyration: 13.78 Å; chains: 1; bounding box: 36×37×31 Å